Protein AF-A0A930UX75-F1 (afdb_monomer_lite)

Radius of gyration: 12.69 Å; chains: 1; bounding box: 33×28×33 Å

Structure (mmCIF, N/CA/C/O backbone):
data_AF-A0A930UX75-F1
#
_entry.id   AF-A0A930UX75-F1
#
loop_
_atom_site.group_PDB
_atom_site.id
_atom_site.type_symbol
_atom_site.label_atom_id
_atom_site.label_alt_id
_atom_site.label_comp_id
_atom_site.label_asym_id
_atom_site.label_entity_id
_atom_site.label_seq_id
_atom_site.pdbx_PDB_ins_code
_atom_site.Cartn_x
_atom_site.Cartn_y
_atom_site.Cartn_z
_atom_site.occupancy
_atom_site.B_iso_or_equiv
_atom_site.auth_seq_id
_atom_site.auth_comp_id
_atom_site.auth_asym_id
_atom_site.auth_atom_id
_atom_site.pdbx_PDB_model_num
ATOM 1 N N . MET A 1 1 ? 21.045 -21.875 -10.965 1.00 40.34 1 MET A N 1
ATOM 2 C CA . MET A 1 1 ? 20.531 -20.563 -11.394 1.00 40.34 1 MET A CA 1
ATOM 3 C C . MET A 1 1 ? 19.589 -20.143 -10.281 1.00 40.34 1 MET A C 1
ATOM 5 O O . MET A 1 1 ? 18.599 -20.833 -10.092 1.00 40.34 1 MET A O 1
ATOM 9 N N . ILE A 1 2 ? 19.992 -19.206 -9.418 1.00 39.62 2 ILE A N 1
ATOM 10 C CA . ILE A 1 2 ? 19.081 -18.690 -8.388 1.00 39.62 2 ILE A CA 1
ATOM 11 C C . ILE A 1 2 ? 18.241 -17.644 -9.107 1.00 39.62 2 ILE A C 1
ATOM 13 O O . ILE A 1 2 ? 18.787 -16.675 -9.625 1.00 39.62 2 ILE A O 1
ATOM 17 N N . ASP A 1 3 ? 16.952 -17.922 -9.226 1.00 39.22 3 ASP A N 1
ATOM 18 C CA . ASP A 1 3 ? 15.954 -16.972 -9.694 1.00 39.22 3 ASP A CA 1
ATOM 19 C C . ASP A 1 3 ? 15.827 -15.895 -8.602 1.00 39.22 3 ASP A C 1
ATOM 21 O O . ASP A 1 3 ? 15.242 -16.129 -7.548 1.00 39.22 3 ASP A O 1
ATOM 25 N N . THR A 1 4 ? 16.530 -14.773 -8.773 1.00 43.53 4 THR A N 1
ATOM 26 C CA . THR A 1 4 ? 16.547 -13.627 -7.840 1.00 43.53 4 THR A CA 1
ATOM 27 C C . THR A 1 4 ? 15.663 -12.491 -8.350 1.00 43.53 4 THR A C 1
ATOM 29 O O . THR A 1 4 ? 15.995 -11.323 -8.169 1.00 43.53 4 THR A O 1
ATOM 32 N N . THR A 1 5 ? 14.593 -12.819 -9.074 1.00 53.38 5 THR A N 1
ATOM 33 C CA . THR A 1 5 ? 13.709 -11.826 -9.704 1.00 53.38 5 THR A CA 1
ATOM 34 C C . THR A 1 5 ? 12.422 -11.561 -8.933 1.00 53.38 5 THR A C 1
ATOM 36 O O . THR A 1 5 ? 11.689 -10.654 -9.309 1.00 53.38 5 THR A O 1
ATOM 39 N N . ALA A 1 6 ? 12.161 -12.289 -7.843 1.00 49.12 6 ALA A N 1
ATOM 40 C CA . ALA A 1 6 ? 11.086 -11.929 -6.930 1.00 49.12 6 ALA A CA 1
ATOM 41 C C . ALA A 1 6 ? 11.565 -10.812 -5.980 1.00 49.12 6 ALA A C 1
ATOM 43 O O . ALA A 1 6 ? 12.634 -10.962 -5.373 1.00 49.12 6 ALA A O 1
ATOM 44 N N . PRO A 1 7 ? 10.816 -9.706 -5.842 1.00 54.38 7 PRO A N 1
ATOM 45 C CA . PRO A 1 7 ? 11.084 -8.716 -4.806 1.00 54.38 7 PRO A CA 1
ATOM 46 C C . PRO A 1 7 ? 11.012 -9.373 -3.416 1.00 54.38 7 PRO A C 1
ATOM 48 O O . PRO A 1 7 ? 10.355 -10.403 -3.237 1.00 54.38 7 PRO A O 1
ATOM 51 N N . ASP A 1 8 ? 11.693 -8.797 -2.422 1.00 67.50 8 ASP A N 1
ATOM 52 C CA . ASP A 1 8 ? 11.536 -9.248 -1.034 1.00 67.50 8 ASP A CA 1
ATOM 53 C C . ASP A 1 8 ? 10.049 -9.245 -0.626 1.00 67.50 8 ASP A C 1
ATOM 55 O O . ASP A 1 8 ? 9.266 -8.387 -1.038 1.00 67.50 8 ASP A O 1
ATOM 59 N N . ALA A 1 9 ? 9.640 -10.213 0.196 1.00 68.69 9 ALA A N 1
ATOM 60 C CA . ALA A 1 9 ? 8.259 -10.279 0.659 1.00 68.69 9 ALA A CA 1
ATOM 61 C C . ALA A 1 9 ? 7.886 -8.998 1.418 1.00 68.69 9 ALA A C 1
ATOM 63 O O . ALA A 1 9 ? 8.550 -8.628 2.389 1.00 68.69 9 ALA A O 1
ATOM 64 N N . ALA A 1 10 ? 6.795 -8.344 1.010 1.00 75.88 10 ALA A N 1
ATOM 65 C CA . ALA A 1 10 ? 6.206 -7.292 1.822 1.00 75.88 10 ALA A CA 1
ATOM 66 C C . ALA A 1 10 ? 5.703 -7.897 3.143 1.00 75.88 10 ALA A C 1
ATOM 68 O O . ALA A 1 10 ? 5.152 -9.001 3.172 1.00 75.88 10 ALA A O 1
ATOM 69 N N . THR A 1 11 ? 5.878 -7.178 4.247 1.00 81.31 11 THR A N 1
ATOM 70 C CA . THR A 1 11 ? 5.435 -7.628 5.575 1.00 81.31 11 THR A CA 1
ATOM 71 C C . THR A 1 11 ? 4.485 -6.613 6.183 1.00 81.31 11 THR A C 1
ATOM 73 O O . THR A 1 11 ? 4.636 -5.420 5.953 1.00 81.31 11 THR A O 1
ATOM 76 N N . ALA A 1 12 ? 3.494 -7.079 6.944 1.00 81.50 12 ALA A N 1
ATOM 77 C CA . ALA A 1 12 ? 2.585 -6.224 7.699 1.00 81.50 12 ALA A CA 1
ATOM 78 C C . ALA A 1 12 ? 2.685 -6.570 9.186 1.00 81.50 12 ALA A C 1
ATOM 80 O O . ALA A 1 12 ? 2.556 -7.734 9.570 1.00 81.50 12 ALA A O 1
ATOM 81 N N . VAL A 1 13 ? 2.917 -5.558 10.015 1.00 81.50 13 VAL A N 1
ATOM 82 C CA . VAL A 1 13 ? 3.081 -5.681 11.462 1.00 81.50 13 VAL A CA 1
ATOM 83 C C . VAL A 1 13 ? 2.093 -4.750 12.147 1.00 81.50 13 VAL A C 1
ATOM 85 O O . VAL A 1 13 ? 2.058 -3.553 11.880 1.00 81.50 13 VAL A O 1
ATOM 88 N N . ASN A 1 14 ? 1.283 -5.299 13.047 1.00 80.00 14 ASN A N 1
ATOM 89 C CA . ASN A 1 14 ? 0.395 -4.511 13.891 1.00 80.00 14 ASN A CA 1
ATOM 90 C C . ASN A 1 14 ? 1.174 -3.926 15.076 1.00 80.00 14 ASN A C 1
ATOM 92 O O . ASN A 1 14 ? 1.889 -4.656 15.768 1.00 80.00 14 ASN A O 1
ATOM 96 N N . ASP A 1 15 ? 1.003 -2.634 15.346 1.00 79.69 15 ASP A N 1
ATOM 97 C CA . ASP A 1 15 ? 1.525 -2.004 16.557 1.00 79.69 15 ASP A CA 1
ATOM 98 C C . ASP A 1 15 ? 0.560 -2.171 17.751 1.00 79.69 15 ASP A C 1
ATOM 100 O O . ASP A 1 15 ? -0.571 -2.651 17.627 1.00 79.69 15 ASP A O 1
ATOM 104 N N . GLN A 1 16 ? 1.007 -1.762 18.944 1.00 76.50 16 GLN A N 1
ATOM 105 C CA . GLN A 1 16 ? 0.196 -1.825 20.171 1.00 76.50 16 GLN A CA 1
ATOM 106 C C . GLN A 1 16 ? -0.984 -0.837 20.172 1.00 76.50 16 GLN A C 1
ATOM 108 O O . GLN A 1 16 ? -1.921 -1.002 20.953 1.00 76.50 16 GLN A O 1
ATOM 113 N N . ASN A 1 17 ? -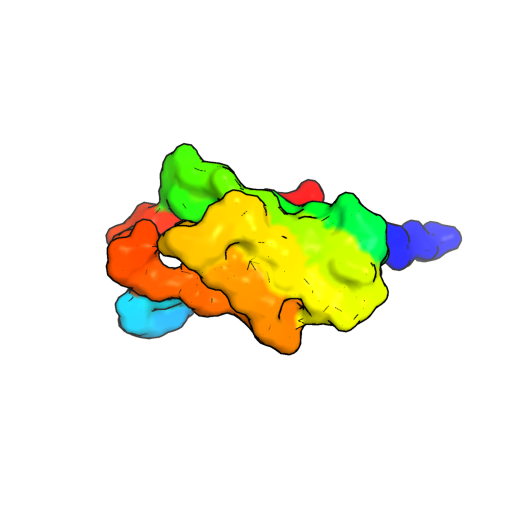0.958 0.174 19.303 1.00 76.25 17 ASN A N 1
ATOM 114 C CA . ASN A 1 17 ? -2.014 1.169 19.141 1.00 76.25 17 ASN A CA 1
ATOM 115 C C . ASN A 1 17 ? -3.089 0.724 18.129 1.00 76.25 17 ASN A C 1
ATOM 117 O O . ASN A 1 17 ? -4.090 1.422 17.967 1.00 76.25 17 ASN A O 1
ATOM 121 N N . GLY A 1 18 ? -2.910 -0.431 17.478 1.00 75.25 18 GLY A N 1
ATOM 122 C CA . GLY A 1 18 ? -3.800 -0.964 16.448 1.00 75.25 18 GLY A CA 1
ATOM 123 C C . GLY A 1 18 ? -3.532 -0.421 15.043 1.00 75.25 18 GLY A C 1
ATOM 124 O O . GLY A 1 18 ? -4.301 -0.714 14.131 1.00 75.25 18 GLY A O 1
ATOM 125 N N . ASN A 1 19 ? -2.475 0.368 14.855 1.00 85.19 19 ASN A N 1
ATOM 126 C CA . ASN A 1 19 ? -1.970 0.723 13.537 1.00 85.19 19 ASN A CA 1
ATOM 127 C C . ASN A 1 19 ? -1.301 -0.491 12.896 1.00 85.19 19 ASN A C 1
ATOM 129 O O . ASN A 1 19 ? -0.861 -1.420 13.577 1.00 85.19 19 ASN A O 1
ATOM 133 N N . VAL A 1 20 ? -1.193 -0.466 11.574 1.00 86.50 20 VAL A N 1
ATOM 134 C CA . VAL A 1 20 ? -0.473 -1.489 10.820 1.00 86.50 20 VAL A CA 1
ATOM 135 C C . VAL A 1 20 ? 0.633 -0.837 10.025 1.00 86.50 20 VAL A C 1
ATOM 137 O O . VAL A 1 20 ? 0.367 -0.013 9.157 1.00 86.50 20 VAL A O 1
ATOM 140 N N . THR A 1 21 ? 1.864 -1.230 10.305 1.00 88.25 21 THR A N 1
ATOM 141 C CA . THR A 1 21 ? 3.032 -0.843 9.525 1.00 88.25 21 THR A CA 1
ATOM 142 C C . THR A 1 21 ? 3.295 -1.913 8.481 1.00 88.25 21 THR A C 1
ATOM 144 O O . THR A 1 21 ? 3.421 -3.091 8.809 1.00 88.25 21 THR A O 1
ATOM 147 N N . ILE A 1 22 ? 3.355 -1.512 7.219 1.00 87.31 22 ILE A N 1
ATOM 148 C CA . ILE A 1 22 ? 3.707 -2.370 6.097 1.00 87.31 22 ILE A CA 1
ATOM 149 C C . ILE A 1 22 ? 5.098 -1.975 5.623 1.00 87.31 22 ILE A C 1
ATOM 151 O O . ILE A 1 22 ? 5.331 -0.817 5.279 1.00 87.31 22 ILE A O 1
ATOM 155 N N . THR A 1 23 ? 5.996 -2.949 5.570 1.00 88.94 23 THR A N 1
ATOM 156 C CA . THR A 1 23 ? 7.337 -2.802 5.006 1.00 88.94 23 THR A CA 1
ATOM 157 C C . THR A 1 23 ? 7.352 -3.415 3.613 1.00 88.94 23 THR A C 1
ATOM 159 O O . THR A 1 23 ? 6.972 -4.573 3.432 1.00 88.94 23 THR A O 1
ATOM 162 N N . LEU A 1 24 ? 7.779 -2.627 2.633 1.00 87.94 24 LEU A N 1
ATOM 163 C CA . LEU A 1 24 ? 7.803 -2.957 1.214 1.00 87.94 24 LEU A CA 1
ATOM 164 C C . LEU A 1 24 ? 9.216 -3.350 0.769 1.00 87.94 24 LEU A C 1
ATOM 166 O O . LEU A 1 24 ? 10.202 -2.859 1.325 1.00 87.94 24 LEU A O 1
ATOM 170 N N . PRO A 1 25 ? 9.334 -4.191 -0.268 1.00 83.19 25 PRO A N 1
ATOM 171 C CA . PRO A 1 25 ? 10.622 -4.504 -0.867 1.00 83.19 25 PRO A CA 1
ATOM 172 C C . PRO A 1 25 ? 11.333 -3.255 -1.390 1.00 83.19 25 PRO A C 1
ATOM 174 O O . PRO A 1 25 ? 10.720 -2.346 -1.953 1.00 83.19 25 PRO A O 1
ATOM 177 N N . HIS A 1 26 ? 12.652 -3.224 -1.222 1.00 82.25 26 HIS A N 1
ATOM 178 C CA . HIS A 1 26 ? 13.526 -2.172 -1.751 1.00 82.25 26 HIS A CA 1
ATOM 179 C C . HIS A 1 26 ? 14.026 -2.488 -3.167 1.00 82.25 26 HIS A C 1
ATOM 181 O O . HIS A 1 26 ? 14.453 -1.595 -3.887 1.00 82.25 26 HIS A O 1
ATOM 187 N N . ASN A 1 27 ? 13.974 -3.759 -3.560 1.00 80.31 27 ASN A N 1
ATOM 188 C CA . ASN A 1 27 ? 14.440 -4.289 -4.837 1.00 80.31 27 ASN A CA 1
ATOM 189 C C . ASN A 1 27 ? 13.308 -4.472 -5.864 1.00 80.31 27 ASN A C 1
ATOM 191 O O . ASN A 1 27 ? 13.502 -5.178 -6.852 1.00 80.31 27 ASN A O 1
ATOM 195 N N . ALA A 1 28 ? 12.138 -3.871 -5.629 1.00 82.69 28 ALA A N 1
ATOM 196 C CA . ALA A 1 28 ? 11.005 -3.971 -6.539 1.00 82.69 28 ALA A CA 1
ATOM 197 C C . ALA A 1 28 ? 11.278 -3.197 -7.841 1.00 82.69 28 ALA A C 1
ATOM 199 O O . ALA A 1 28 ? 11.531 -1.987 -7.781 1.00 82.69 28 ALA A O 1
ATOM 200 N N . PRO A 1 29 ? 11.233 -3.853 -9.016 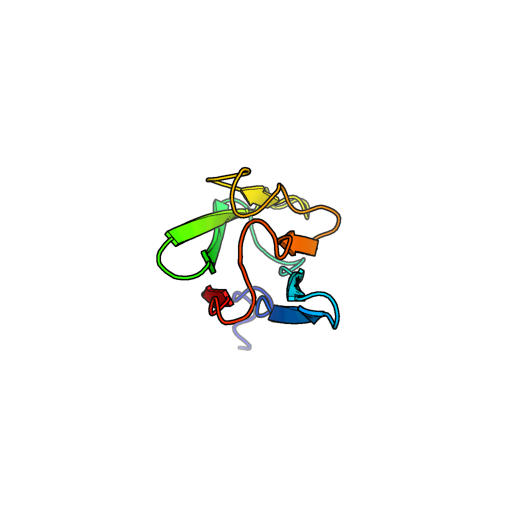1.00 84.25 29 PRO A N 1
ATOM 201 C CA . PRO A 1 29 ? 11.391 -3.173 -10.294 1.00 84.25 29 PRO A CA 1
ATOM 202 C C . PRO A 1 29 ? 10.285 -2.133 -10.528 1.00 84.25 29 PRO A C 1
ATOM 204 O O . PRO A 1 29 ? 9.255 -2.117 -9.860 1.00 84.25 29 PRO A O 1
ATOM 207 N N . GLN A 1 30 ? 10.512 -1.229 -11.481 1.00 86.81 30 GLN A N 1
ATOM 208 C CA . GLN A 1 30 ? 9.484 -0.278 -11.902 1.00 86.81 30 GLN A CA 1
ATOM 209 C C . GLN A 1 30 ? 8.249 -1.024 -12.432 1.00 86.81 30 GLN A C 1
ATOM 211 O O . GLN A 1 30 ? 8.395 -2.051 -13.096 1.00 86.81 30 GLN A O 1
ATOM 216 N N . ASP A 1 31 ? 7.060 -0.484 -12.154 1.00 85.88 31 ASP A N 1
ATOM 217 C CA . ASP A 1 31 ? 5.752 -1.051 -12.520 1.00 85.88 31 ASP A CA 1
ATOM 218 C C . ASP A 1 31 ? 5.402 -2.362 -11.791 1.00 85.88 31 ASP A C 1
ATOM 220 O O . ASP A 1 31 ? 4.362 -2.967 -12.060 1.00 85.88 31 ASP A O 1
ATOM 224 N N . ASP A 1 32 ? 6.233 -2.779 -10.833 1.00 88.62 32 ASP A N 1
ATOM 225 C CA . ASP A 1 32 ? 5.904 -3.845 -9.894 1.00 88.62 32 ASP A CA 1
ATOM 226 C C . ASP A 1 32 ? 4.829 -3.388 -8.907 1.00 88.62 32 ASP A C 1
ATOM 228 O O . ASP A 1 32 ? 4.657 -2.186 -8.667 1.00 88.62 32 ASP A O 1
ATOM 232 N N . TYR A 1 33 ? 4.104 -4.331 -8.314 1.00 86.94 33 TYR A N 1
ATOM 233 C CA . TYR A 1 33 ? 2.999 -4.002 -7.429 1.00 86.94 33 TYR A CA 1
ATOM 234 C C . TYR A 1 33 ? 2.906 -4.898 -6.195 1.00 86.94 33 TYR A C 1
ATOM 236 O O . TYR A 1 33 ? 3.225 -6.077 -6.208 1.00 86.94 33 TYR A O 1
ATOM 244 N N . VAL A 1 34 ? 2.407 -4.311 -5.110 1.00 86.81 34 VAL A N 1
ATOM 245 C CA . VAL A 1 34 ? 2.052 -4.997 -3.868 1.00 86.81 34 VAL A CA 1
ATOM 246 C C . VAL A 1 34 ? 0.574 -4.753 -3.616 1.00 86.81 34 VAL A C 1
ATOM 248 O O . VAL A 1 34 ? 0.116 -3.609 -3.547 1.00 86.81 34 VAL A O 1
ATOM 251 N N . GLU A 1 35 ? -0.195 -5.821 -3.459 1.00 88.00 35 GLU A N 1
ATOM 252 C CA . GLU A 1 35 ? -1.606 -5.725 -3.105 1.00 88.00 35 GLU A CA 1
ATOM 253 C C . GLU A 1 35 ? -1.765 -5.750 -1.585 1.00 88.00 35 GLU A C 1
ATOM 255 O O . GLU A 1 35 ? -1.454 -6.732 -0.912 1.00 88.00 35 GLU A O 1
ATOM 260 N N . VAL A 1 36 ? -2.283 -4.656 -1.038 1.00 86.94 36 VAL A N 1
ATOM 261 C CA . VAL A 1 36 ? -2.617 -4.506 0.374 1.00 86.94 36 VAL A CA 1
ATOM 262 C C . VAL A 1 36 ? -4.122 -4.671 0.539 1.00 86.94 36 VAL A C 1
ATOM 264 O O . VAL A 1 36 ? -4.921 -3.854 0.080 1.00 86.94 36 VAL A O 1
ATOM 267 N N . MET A 1 37 ? -4.527 -5.723 1.236 1.00 86.00 37 MET A N 1
ATOM 268 C CA . MET A 1 37 ? -5.906 -5.891 1.685 1.00 86.00 37 MET A CA 1
ATOM 269 C C . MET A 1 37 ? -6.063 -5.215 3.041 1.00 86.00 37 MET A C 1
ATOM 271 O O . MET A 1 37 ? -5.393 -5.601 3.995 1.00 86.00 37 MET A O 1
ATOM 275 N N . VAL A 1 38 ? -6.962 -4.239 3.136 1.00 85.19 38 VAL A N 1
ATOM 276 C CA . VAL A 1 38 ? -7.356 -3.579 4.385 1.00 85.19 38 VAL A CA 1
ATOM 277 C C . VAL A 1 38 ? -8.813 -3.938 4.657 1.00 85.19 38 VAL A C 1
ATOM 279 O O . VAL A 1 38 ? -9.745 -3.311 4.146 1.00 85.19 38 VAL A O 1
ATOM 282 N N . GLY A 1 39 ? -9.024 -5.013 5.417 1.00 82.88 39 GLY A N 1
ATOM 283 C CA . GLY A 1 39 ? -10.359 -5.550 5.671 1.00 82.88 39 GLY A CA 1
ATOM 284 C C . GLY A 1 39 ? -10.974 -6.142 4.408 1.00 82.88 39 GLY A C 1
ATOM 285 O O . GLY A 1 39 ? -10.569 -7.208 3.962 1.00 82.88 39 GLY A O 1
ATOM 286 N N . ASN A 1 40 ? -11.972 -5.460 3.843 1.00 83.31 40 ASN A N 1
ATOM 287 C CA . ASN A 1 40 ? -12.640 -5.856 2.597 1.00 83.31 40 ASN A CA 1
ATOM 288 C C . ASN A 1 40 ? -12.265 -4.976 1.396 1.00 83.31 40 ASN A C 1
ATOM 290 O O . ASN A 1 40 ? -12.828 -5.147 0.313 1.00 83.31 40 ASN A O 1
ATOM 294 N N . LYS A 1 41 ? -11.354 -4.019 1.585 1.00 87.56 41 LYS A N 1
ATOM 295 C CA . LYS A 1 41 ? -10.893 -3.125 0.529 1.00 87.56 41 LYS A CA 1
ATOM 296 C C . LYS A 1 41 ? -9.502 -3.530 0.082 1.00 87.56 41 LYS A C 1
ATOM 298 O O . LYS A 1 41 ? -8.650 -3.857 0.903 1.00 87.56 41 LYS A O 1
ATOM 303 N N . LYS A 1 42 ? -9.285 -3.469 -1.226 1.00 89.12 42 LYS A N 1
ATOM 304 C CA . LYS A 1 42 ? -7.995 -3.740 -1.846 1.00 89.12 42 LYS A CA 1
ATOM 305 C C . LYS A 1 42 ? -7.354 -2.429 -2.268 1.00 89.12 42 LYS A C 1
ATOM 307 O O . LYS A 1 42 ? -8.011 -1.609 -2.907 1.00 89.12 42 LYS A O 1
ATOM 312 N N . VAL A 1 43 ? -6.087 -2.264 -1.929 1.00 91.00 43 VAL A N 1
ATOM 313 C CA . VAL A 1 43 ? -5.256 -1.137 -2.334 1.00 91.00 43 VAL A CA 1
ATOM 314 C C . VAL A 1 43 ? -4.015 -1.682 -3.008 1.00 91.00 43 VAL A C 1
ATOM 316 O O . VAL A 1 43 ? -3.418 -2.637 -2.524 1.00 91.00 43 VAL A O 1
ATOM 319 N N . THR A 1 44 ? -3.631 -1.091 -4.127 1.00 91.00 44 THR A N 1
ATOM 320 C CA . THR A 1 44 ? -2.450 -1.506 -4.875 1.00 91.00 44 THR A CA 1
ATOM 321 C C . THR A 1 44 ? -1.368 -0.458 -4.684 1.00 91.00 44 THR A C 1
ATOM 323 O O . THR A 1 44 ? -1.591 0.729 -4.927 1.00 91.00 44 THR A O 1
ATOM 326 N N . LEU A 1 45 ? -0.203 -0.900 -4.229 1.00 90.69 45 LEU A N 1
ATOM 327 C CA . LEU A 1 45 ? 1.008 -0.100 -4.160 1.00 90.69 45 LEU A CA 1
ATOM 328 C C . LEU A 1 45 ? 1.841 -0.411 -5.397 1.00 90.69 45 LEU A C 1
ATOM 3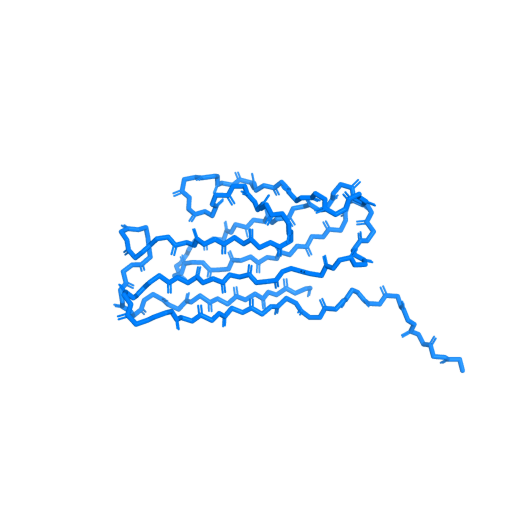30 O O . LEU A 1 45 ? 2.141 -1.572 -5.623 1.00 90.69 45 LEU A O 1
ATOM 334 N N . THR A 1 46 ? 2.195 0.589 -6.196 1.00 90.94 46 THR A N 1
ATOM 335 C CA . THR A 1 46 ? 3.007 0.412 -7.412 1.00 90.94 46 THR A CA 1
ATOM 336 C C . THR A 1 46 ? 4.387 1.021 -7.211 1.00 90.94 46 THR A C 1
ATOM 338 O O . THR A 1 46 ? 4.484 2.178 -6.785 1.00 90.94 46 THR A O 1
ATOM 341 N N . SER A 1 47 ? 5.433 0.250 -7.499 1.00 89.69 47 SER A N 1
ATOM 342 C CA . SER A 1 47 ? 6.833 0.666 -7.410 1.00 89.69 47 SER A CA 1
ATOM 343 C C . SER A 1 47 ? 7.201 1.582 -8.574 1.00 89.69 47 SER A C 1
ATOM 345 O O . SER A 1 47 ? 6.885 1.306 -9.734 1.00 89.69 47 SER A O 1
ATOM 347 N N . ASP A 1 48 ? 7.921 2.660 -8.276 1.00 88.00 48 ASP A N 1
ATOM 348 C CA . ASP A 1 48 ? 8.527 3.527 -9.291 1.00 88.00 48 ASP A CA 1
ATOM 349 C C . ASP A 1 48 ? 9.939 3.074 -9.712 1.00 88.00 48 ASP A C 1
ATOM 351 O O . ASP A 1 48 ? 10.591 3.736 -10.523 1.00 88.00 48 ASP A O 1
ATOM 355 N N . GLY A 1 49 ? 10.419 1.952 -9.160 1.00 84.81 49 GLY A N 1
ATOM 356 C CA . GLY A 1 49 ? 11.753 1.398 -9.400 1.00 84.81 49 GLY A CA 1
ATOM 357 C C . GLY A 1 49 ? 12.900 2.163 -8.728 1.00 84.81 49 GLY A C 1
ATOM 358 O O . GLY A 1 49 ? 14.058 1.800 -8.917 1.00 84.81 49 GLY A O 1
ATOM 359 N N . ASN A 1 50 ? 12.606 3.205 -7.948 1.00 85.19 50 ASN A N 1
ATOM 360 C CA . ASN A 1 50 ? 13.569 4.062 -7.251 1.00 85.19 50 ASN A CA 1
ATOM 361 C C . ASN A 1 50 ? 13.271 4.132 -5.746 1.00 85.19 50 ASN A C 1
ATOM 363 O O . ASN A 1 50 ? 13.340 5.204 -5.143 1.00 85.19 50 ASN A O 1
ATOM 3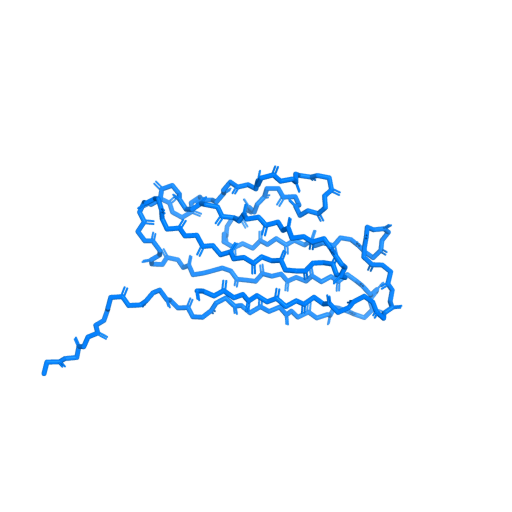67 N N . ASN A 1 51 ? 12.919 2.994 -5.136 1.00 78.88 51 ASN A N 1
ATOM 368 C CA . ASN A 1 51 ? 12.507 2.888 -3.729 1.00 78.88 51 ASN A CA 1
ATOM 369 C C . ASN A 1 51 ? 11.257 3.715 -3.364 1.00 78.88 51 ASN A C 1
ATOM 371 O O . ASN A 1 51 ? 10.888 3.797 -2.189 1.00 78.88 51 ASN A O 1
ATOM 375 N N . GLY A 1 52 ? 10.584 4.308 -4.348 1.00 87.50 52 GLY A N 1
ATOM 376 C CA . GLY A 1 52 ? 9.314 4.981 -4.178 1.00 87.50 52 GLY A CA 1
ATOM 377 C C . GLY A 1 52 ? 8.161 4.041 -4.493 1.00 87.50 52 GLY A C 1
ATOM 378 O O . GLY A 1 52 ? 8.220 3.185 -5.375 1.00 87.50 52 GLY A O 1
ATOM 379 N N . TRP A 1 53 ? 7.080 4.220 -3.746 1.00 90.50 53 TRP A N 1
ATOM 380 C CA . TRP A 1 53 ? 5.844 3.488 -3.953 1.00 90.50 53 TRP A CA 1
ATOM 381 C C . TRP A 1 53 ? 4.688 4.466 -4.037 1.00 90.50 53 TRP A C 1
ATOM 383 O O . TRP A 1 53 ? 4.624 5.459 -3.311 1.00 90.50 53 TRP A O 1
ATOM 393 N N . THR A 1 54 ? 3.745 4.166 -4.914 1.00 91.06 54 THR A N 1
ATOM 394 C CA . THR A 1 54 ? 2.534 4.956 -5.116 1.00 91.06 54 THR A CA 1
ATOM 395 C C . THR A 1 54 ? 1.323 4.135 -4.718 1.00 91.06 54 THR A C 1
ATOM 397 O O . THR A 1 54 ? 1.213 2.975 -5.090 1.00 91.06 54 THR A O 1
ATOM 400 N N . SER A 1 55 ? 0.417 4.720 -3.936 1.00 92.31 55 SER A N 1
ATOM 401 C CA . SER A 1 55 ? -0.808 4.044 -3.506 1.00 92.31 55 SER A CA 1
ATOM 402 C C . SER A 1 55 ? -1.975 4.398 -4.413 1.00 92.31 55 SER A C 1
ATOM 404 O O . SER A 1 55 ? -2.206 5.575 -4.694 1.00 92.31 55 SER A O 1
ATOM 406 N N . SER A 1 56 ? -2.741 3.388 -4.826 1.00 92.56 56 SER A N 1
ATOM 407 C CA . SER A 1 56 ? -3.981 3.582 -5.578 1.00 92.56 56 SER A CA 1
ATOM 408 C C . SER A 1 56 ? -5.085 4.247 -4.746 1.00 92.56 56 SER A C 1
ATOM 410 O O . SER A 1 56 ? -5.994 4.844 -5.316 1.00 92.56 56 SER A O 1
ATOM 412 N N . ASP A 1 57 ? -5.030 4.134 -3.413 1.00 91.81 57 ASP A N 1
ATOM 413 C CA . ASP A 1 57 ? -5.988 4.748 -2.488 1.00 91.81 57 ASP A CA 1
ATOM 414 C C . ASP A 1 57 ? -5.278 5.242 -1.219 1.00 91.81 57 ASP A C 1
ATOM 416 O O . ASP A 1 57 ? -5.130 4.526 -0.224 1.00 91.81 57 ASP A O 1
ATOM 420 N N . THR A 1 58 ? -4.863 6.510 -1.254 1.00 90.56 58 THR A N 1
ATOM 421 C CA . THR A 1 58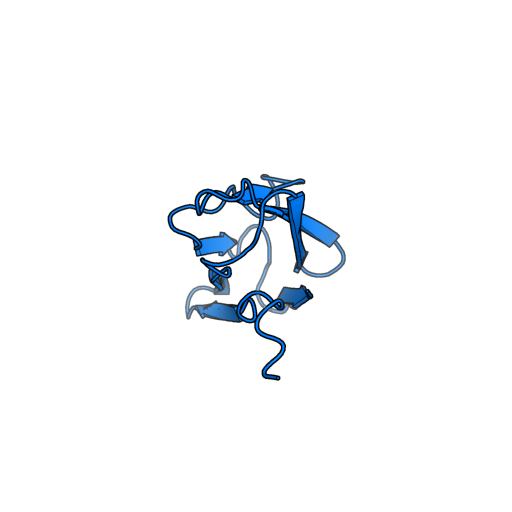 ? -4.151 7.175 -0.153 1.00 90.56 58 THR A CA 1
ATOM 422 C C . THR A 1 58 ? -5.012 7.422 1.082 1.00 90.56 58 THR A C 1
ATOM 424 O O . THR A 1 58 ? -4.470 7.755 2.137 1.00 90.56 58 THR A O 1
ATOM 427 N N . THR A 1 59 ? -6.335 7.250 0.985 1.00 88.19 59 THR A N 1
ATOM 428 C CA . THR A 1 59 ? -7.239 7.365 2.139 1.00 88.19 59 THR A CA 1
ATOM 429 C C . THR A 1 59 ? -7.192 6.125 3.023 1.00 88.19 59 THR A C 1
ATOM 431 O O . THR A 1 59 ? -7.421 6.220 4.229 1.00 88.19 59 THR A O 1
ATOM 434 N N . LEU A 1 60 ? -6.879 4.973 2.423 1.00 87.06 60 LEU A N 1
ATOM 435 C CA . LEU A 1 60 ? -6.768 3.690 3.106 1.00 87.06 60 LEU A CA 1
ATOM 436 C C . LEU A 1 60 ? -5.321 3.355 3.446 1.00 87.06 60 LEU A C 1
ATOM 438 O O . LEU A 1 60 ? -4.992 3.060 4.592 1.00 87.06 60 LEU A O 1
ATOM 442 N N . VAL A 1 61 ? -4.458 3.408 2.437 1.00 89.56 61 VAL A N 1
ATOM 443 C CA . VAL A 1 61 ? -3.032 3.135 2.575 1.00 89.56 61 VAL A CA 1
ATOM 444 C C . VAL A 1 61 ? -2.307 4.390 2.113 1.00 89.56 61 VAL A C 1
ATOM 446 O O . VAL A 1 61 ? -2.269 4.641 0.907 1.00 89.56 61 VAL A O 1
ATOM 449 N N . PRO A 1 62 ? -1.781 5.219 3.032 1.00 90.12 62 PRO A N 1
ATOM 450 C CA . PRO A 1 62 ? -1.083 6.440 2.649 1.00 90.12 62 PRO A CA 1
ATOM 451 C C . PRO A 1 62 ? 0.119 6.132 1.748 1.00 90.12 62 PRO A C 1
ATOM 453 O O . PRO A 1 62 ? 0.593 5.002 1.683 1.00 90.12 62 PRO A O 1
ATOM 456 N N . THR A 1 63 ? 0.617 7.132 1.020 1.00 89.44 63 THR A N 1
ATOM 457 C CA . THR A 1 63 ? 1.798 6.934 0.171 1.00 89.44 63 THR A CA 1
ATOM 458 C C . THR A 1 63 ? 2.982 6.476 1.030 1.00 89.44 63 THR A C 1
ATOM 460 O O . THR A 1 63 ? 3.328 7.192 1.978 1.00 89.44 63 THR A O 1
ATOM 463 N N . PRO A 1 64 ? 3.601 5.323 0.720 1.00 88.25 64 PRO A N 1
ATOM 464 C CA . PRO A 1 64 ? 4.746 4.842 1.476 1.00 88.25 64 PRO A CA 1
ATOM 465 C C . PRO A 1 64 ? 5.925 5.814 1.400 1.00 88.25 64 PRO A C 1
ATOM 467 O O . PRO A 1 64 ? 6.139 6.489 0.390 1.00 88.25 64 PRO A O 1
ATOM 470 N N . ARG A 1 65 ? 6.696 5.882 2.480 1.00 86.12 65 ARG A N 1
ATOM 471 C CA . ARG A 1 65 ? 7.948 6.636 2.573 1.00 86.12 65 ARG A CA 1
ATOM 472 C C . ARG A 1 65 ? 9.038 5.706 3.059 1.00 86.12 65 ARG A C 1
ATOM 474 O O . ARG A 1 65 ? 8.797 4.934 3.976 1.00 86.12 65 ARG A O 1
ATOM 481 N N . ASP A 1 66 ? 10.206 5.771 2.428 1.00 85.38 66 ASP A N 1
ATOM 482 C CA . ASP A 1 66 ? 11.347 4.920 2.782 1.00 85.38 66 ASP A CA 1
ATOM 483 C C . ASP A 1 66 ? 10.981 3.421 2.798 1.00 85.38 66 ASP A C 1
ATOM 485 O O . ASP A 1 66 ? 11.356 2.683 3.704 1.00 85.38 66 ASP A O 1
ATOM 489 N N . ASN A 1 67 ? 10.194 2.979 1.804 1.00 86.75 67 ASN A N 1
ATOM 490 C CA . ASN A 1 67 ? 9.659 1.615 1.705 1.00 86.75 67 ASN A CA 1
ATOM 491 C C . ASN A 1 67 ? 8.763 1.186 2.887 1.00 86.75 67 ASN A C 1
ATOM 493 O O . ASN A 1 67 ? 8.499 -0.000 3.058 1.00 86.75 67 ASN A O 1
ATOM 497 N N . GLU A 1 68 ? 8.244 2.122 3.677 1.00 89.06 68 GLU A N 1
ATOM 498 C CA . GLU A 1 68 ? 7.358 1.844 4.803 1.00 89.06 68 GLU A CA 1
ATOM 499 C C . GLU A 1 68 ? 6.055 2.642 4.692 1.00 89.06 68 GLU A C 1
ATOM 501 O O . GLU A 1 68 ? 6.026 3.800 4.267 1.00 89.06 68 GLU A O 1
ATOM 506 N N . VAL A 1 69 ? 4.940 2.030 5.080 1.00 89.62 69 VAL A N 1
ATOM 507 C CA . VAL A 1 69 ? 3.658 2.723 5.203 1.00 89.62 69 VAL A CA 1
ATOM 508 C C . VAL A 1 69 ? 2.943 2.321 6.477 1.00 89.62 69 VAL A C 1
ATOM 510 O O . VAL A 1 69 ? 2.767 1.143 6.762 1.00 89.62 69 VAL A O 1
ATOM 513 N N . THR A 1 70 ? 2.457 3.315 7.213 1.00 89.62 70 THR A N 1
ATOM 514 C CA . THR A 1 70 ? 1.669 3.096 8.426 1.00 89.62 70 THR A CA 1
ATOM 515 C C . THR A 1 70 ? 0.204 3.405 8.158 1.00 89.62 70 THR A C 1
ATOM 517 O O . THR A 1 70 ? -0.184 4.553 7.942 1.00 89.62 70 THR A O 1
ATOM 520 N N . ILE A 1 71 ? -0.625 2.369 8.198 1.00 87.19 71 ILE A N 1
ATOM 521 C CA . ILE A 1 71 ? -2.081 2.455 8.162 1.00 87.19 71 ILE A CA 1
ATOM 522 C C . ILE A 1 71 ? -2.565 2.731 9.581 1.00 87.19 71 ILE A C 1
ATOM 524 O O . ILE A 1 71 ? -2.319 1.951 10.502 1.00 87.19 71 ILE A O 1
ATOM 528 N N . SER A 1 72 ? -3.265 3.845 9.771 1.00 84.38 72 SER A N 1
ATOM 529 C CA . SER A 1 72 ? -3.808 4.197 11.082 1.00 84.38 72 SER A CA 1
ATOM 530 C C . SER A 1 72 ? -4.979 3.296 11.476 1.00 84.38 72 SER A C 1
ATOM 532 O O . SER A 1 72 ? -5.831 2.970 10.647 1.00 84.38 72 SER A O 1
ATOM 534 N N . TYR A 1 73 ? -5.097 2.987 12.767 1.00 79.12 73 TYR A N 1
ATOM 535 C CA . TYR A 1 73 ? -6.223 2.214 13.310 1.00 79.12 73 TYR A CA 1
ATOM 536 C C . TYR A 1 73 ? -7.595 2.869 13.046 1.00 79.12 73 TYR A C 1
ATOM 538 O O . TYR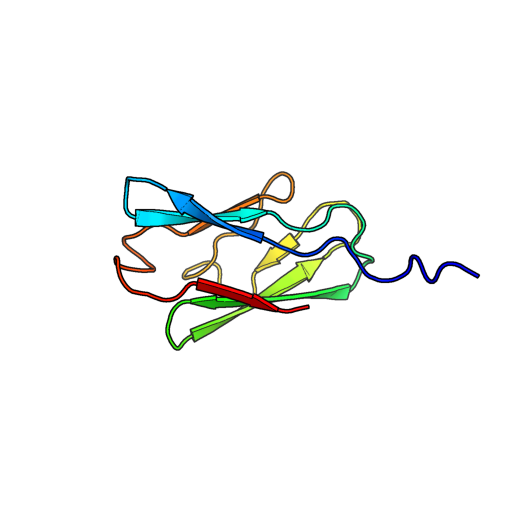 A 1 73 ? -8.628 2.210 13.054 1.00 79.12 73 TYR A O 1
ATOM 546 N N . THR A 1 74 ? -7.634 4.184 12.816 1.00 79.12 74 THR A N 1
ATOM 547 C CA . THR A 1 74 ? -8.857 4.918 12.450 1.00 79.12 74 THR A CA 1
ATOM 548 C C . THR A 1 74 ? -9.377 4.538 11.066 1.00 79.12 74 THR A C 1
ATOM 550 O O . THR A 1 74 ? -10.573 4.642 10.802 1.00 79.12 74 THR A O 1
ATOM 553 N N . VAL A 1 75 ? -8.475 4.098 10.192 1.00 78.94 75 VAL A N 1
ATOM 554 C CA . VAL A 1 75 ? -8.748 3.648 8.828 1.00 78.94 75 VAL A CA 1
ATOM 555 C C . VAL A 1 75 ? -8.998 2.139 8.808 1.00 78.94 75 VAL A C 1
ATOM 557 O O . VAL A 1 75 ? -9.908 1.669 8.127 1.00 78.94 75 VAL A O 1
ATOM 560 N N . ALA A 1 76 ? -8.223 1.394 9.599 1.00 73.75 76 ALA A N 1
ATOM 561 C CA . ALA A 1 76 ? -8.326 -0.049 9.779 1.00 73.75 76 ALA A CA 1
ATOM 562 C C . ALA A 1 76 ? -8.500 -0.383 11.276 1.00 73.75 76 ALA A C 1
ATOM 564 O O . ALA A 1 76 ? -7.507 -0.621 11.963 1.00 73.75 76 ALA A O 1
ATOM 565 N N . PRO A 1 77 ? -9.734 -0.382 11.819 1.00 71.44 77 PRO A N 1
ATOM 566 C CA . PRO A 1 77 ? -9.966 -0.635 13.242 1.00 71.44 77 PRO A CA 1
ATOM 567 C C . PRO A 1 77 ? -9.464 -2.015 13.675 1.00 71.44 77 PRO A C 1
ATOM 569 O O . PRO A 1 77 ? -9.388 -2.942 12.867 1.00 71.44 77 PRO A O 1
ATOM 572 N N . SER A 1 78 ? -9.146 -2.169 14.963 1.00 59.31 78 SER A N 1
ATOM 573 C CA . SER A 1 78 ? -8.640 -3.424 15.528 1.00 59.31 78 SER A CA 1
ATOM 574 C C . SER A 1 78 ? -9.564 -4.606 15.189 1.00 59.31 78 SER A C 1
ATOM 576 O O . SER A 1 78 ? -10.766 -4.577 15.442 1.00 59.31 78 SER A O 1
ATOM 578 N N . GLY A 1 79 ? -8.997 -5.639 14.553 1.00 59.06 79 GLY A N 1
ATOM 579 C CA . GLY A 1 79 ? -9.742 -6.766 13.967 1.00 59.06 79 GLY A CA 1
ATOM 580 C C . GLY A 1 79 ? -9.883 -6.710 12.440 1.00 59.06 79 GLY A C 1
ATOM 581 O O . GLY A 1 79 ? -10.270 -7.701 11.824 1.00 59.06 79 GLY A O 1
ATOM 582 N N . THR A 1 80 ? -9.515 -5.592 11.813 1.00 69.75 80 THR A N 1
ATOM 583 C CA . THR A 1 80 ? -9.352 -5.488 10.360 1.00 69.75 80 THR A CA 1
ATOM 584 C C . THR A 1 80 ? -8.104 -6.267 9.956 1.00 69.75 80 THR A C 1
ATOM 586 O O . THR A 1 80 ? -6.988 -5.862 10.271 1.00 69.75 80 THR A O 1
ATOM 589 N N . GLY A 1 81 ? -8.284 -7.409 9.290 1.00 68.38 81 GLY A N 1
ATOM 590 C CA . GLY A 1 81 ? -7.165 -8.169 8.741 1.00 68.38 81 GLY A CA 1
ATOM 591 C C . GLY A 1 81 ? -6.435 -7.328 7.700 1.00 68.38 81 GLY A C 1
ATOM 592 O O . GLY A 1 81 ? -7.046 -6.916 6.712 1.00 68.38 81 GLY A O 1
ATOM 593 N N . VAL A 1 82 ? -5.151 -7.061 7.936 1.00 73.94 82 VAL A N 1
ATOM 594 C CA . VAL A 1 82 ? -4.268 -6.460 6.938 1.00 73.94 82 VAL A CA 1
ATOM 595 C C . VAL A 1 82 ? -3.335 -7.541 6.425 1.00 73.94 82 VAL A C 1
ATOM 597 O O . VAL A 1 82 ? -2.678 -8.222 7.209 1.00 73.94 82 VAL A O 1
ATOM 600 N N . SER A 1 83 ? -3.317 -7.734 5.111 1.00 77.00 83 SER A N 1
ATOM 601 C CA . SER A 1 83 ? -2.435 -8.704 4.465 1.00 77.00 83 SER A CA 1
ATOM 602 C C . SER A 1 83 ? -1.848 -8.115 3.196 1.00 77.00 83 SER A C 1
ATOM 604 O O . SER A 1 83 ? -2.483 -7.295 2.532 1.00 77.00 83 SER A O 1
ATOM 606 N N . VAL A 1 84 ? -0.627 -8.537 2.897 1.00 75.06 84 VAL A N 1
ATOM 607 C CA . VAL A 1 84 ? 0.127 -8.138 1.713 1.00 75.06 84 VAL A CA 1
ATOM 608 C C . VAL A 1 84 ? 0.310 -9.346 0.807 1.00 75.06 84 VAL A C 1
ATOM 610 O O . VAL A 1 84 ? 0.615 -10.440 1.284 1.00 75.06 84 VAL A O 1
ATOM 613 N N . GLN A 1 85 ? 0.071 -9.142 -0.483 1.00 73.50 85 GLN A N 1
ATOM 614 C CA . GLN A 1 85 ? 0.234 -10.123 -1.552 1.00 73.50 85 GLN A CA 1
ATOM 615 C C . GLN A 1 85 ? 1.148 -9.536 -2.637 1.00 73.50 85 GLN A C 1
ATOM 617 O O . GLN A 1 85 ? 1.079 -8.336 -2.916 1.00 73.50 85 GLN A O 1
ATOM 622 N N . LEU A 1 86 ? 2.013 -10.395 -3.183 1.00 66.81 86 LEU A N 1
ATOM 623 C CA . LEU A 1 86 ? 2.910 -10.144 -4.315 1.00 66.81 86 LEU A CA 1
ATOM 624 C C . LEU A 1 86 ? 2.369 -10.874 -5.549 1.00 66.81 86 LEU A C 1
ATOM 626 O O . LEU A 1 86 ? 1.915 -12.029 -5.364 1.00 66.81 86 LEU A O 1
#

Organism: NCBI:txid750

Foldseek 3Di:
DPPPQDFPDWDWDADPQRKIKIAAGQQAAAQDWKWKQFQPDIWIWGDRRHQFTDIPDCLQWNGDDSRMTIGHCVNRPRVGDIDIDD

pLDDT: mean 80.08, std 12.66, range [39.22, 92.56]

Sequence (86 aa):
MIDTTAPDAATAVNDQNGNVTITLPHNAPQDDYVEVMVGNKKVTLTSDGNNGWTSSDTTLVPTPRDNEVTISYTVAPSGTGVSVQL

Secondary structure (DSSP, 8-state):
-----SPPPPEEEE-TTS-EEEEPPSSPPTT-EEEEEETTEEEEEEE-SSS-EEES-TTTSPPPBTTEEEE-TTTS-TT--EEEE-